Protein AF-A0A5K1FMT3-F1 (afdb_monomer)

Nearest PDB structures (foldseek):
  2vp7-assembly1_A  TM=5.706E-01  e=7.012E-01  Homo sapiens
  5yph-assembly2_B  TM=7.898E-01  e=4.189E+00  Homo sapiens
  5ype-assembly2_B  TM=7.653E-01  e=8.563E+00  Homo sapiens
  1wen-assembly1_A  TM=4.604E-01  e=5.191E+00  Mus musculus

Structure (mmCIF, N/CA/C/O backbone):
data_AF-A0A5K1FMT3-F1
#
_entry.id   AF-A0A5K1FMT3-F1
#
loop_
_atom_site.group_PDB
_atom_site.id
_atom_site.type_symbol
_atom_site.lab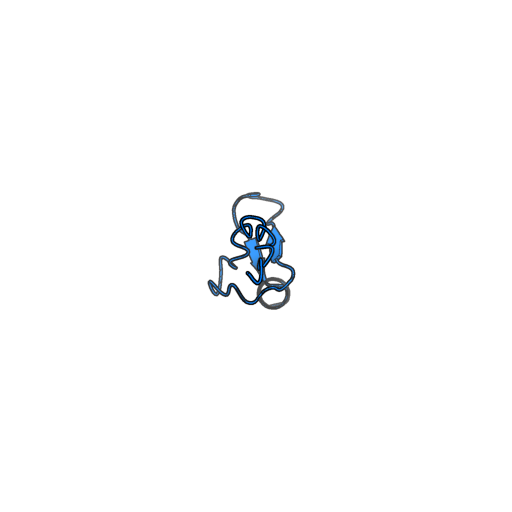el_atom_id
_atom_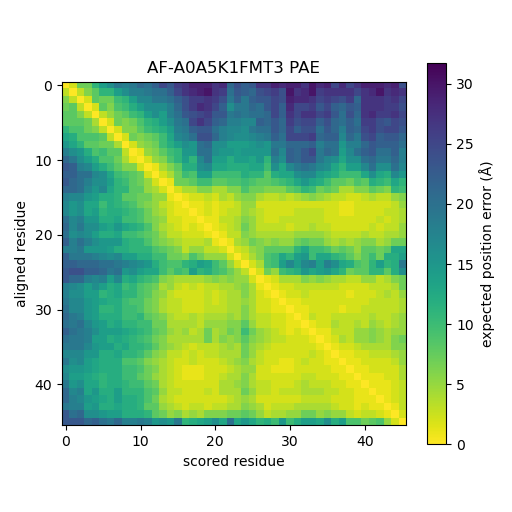site.label_alt_id
_atom_site.label_comp_id
_atom_site.label_asym_id
_atom_site.label_entity_id
_atom_site.label_seq_id
_atom_site.pdbx_PDB_ins_code
_atom_site.Cartn_x
_atom_site.Cartn_y
_atom_site.Cartn_z
_atom_site.occupancy
_atom_site.B_iso_or_equiv
_atom_site.auth_seq_id
_atom_site.auth_comp_id
_atom_site.auth_asym_id
_atom_site.auth_atom_id
_atom_site.pdbx_PDB_model_num
ATOM 1 N N . VAL A 1 1 ? 30.169 17.615 -28.814 1.00 50.25 1 VAL A N 1
ATOM 2 C CA . VAL A 1 1 ? 29.651 17.791 -27.435 1.00 50.25 1 VAL A CA 1
ATOM 3 C C . VAL A 1 1 ? 28.189 17.350 -27.380 1.00 50.25 1 VAL A C 1
ATOM 5 O O . VAL A 1 1 ? 27.298 18.121 -27.697 1.00 50.25 1 VAL A O 1
ATOM 8 N N . SER A 1 2 ? 27.918 16.077 -27.082 1.00 48.19 2 SER A N 1
ATOM 9 C CA . SER A 1 2 ? 26.551 15.526 -27.132 1.00 48.19 2 SER A CA 1
ATOM 10 C C . SER A 1 2 ? 25.900 15.609 -25.750 1.00 48.19 2 SER A C 1
ATOM 12 O O . SER A 1 2 ? 26.129 14.767 -24.885 1.00 48.19 2 SER A O 1
ATOM 14 N N . GLY A 1 3 ? 25.128 16.674 -25.523 1.00 58.50 3 GLY A N 1
ATOM 15 C CA . GLY A 1 3 ? 24.420 16.935 -24.271 1.00 58.50 3 GLY A CA 1
ATOM 16 C C . GLY A 1 3 ? 23.244 15.983 -24.061 1.00 58.50 3 GLY A C 1
ATOM 17 O O . GLY A 1 3 ? 22.132 16.240 -24.516 1.00 58.50 3 GLY A O 1
ATOM 18 N N . VAL A 1 4 ? 23.471 14.895 -23.328 1.00 68.56 4 VAL A N 1
ATOM 19 C CA . VAL A 1 4 ? 22.406 14.026 -22.810 1.00 68.56 4 VAL A CA 1
ATOM 20 C C . VAL A 1 4 ? 21.583 14.781 -21.758 1.00 68.56 4 VAL A C 1
ATOM 22 O O . VAL A 1 4 ? 21.975 14.908 -20.597 1.00 68.56 4 VAL A O 1
ATOM 25 N N . LYS A 1 5 ? 20.416 15.297 -22.164 1.00 62.00 5 LYS A N 1
ATOM 26 C CA . LYS A 1 5 ? 19.385 15.848 -21.269 1.00 62.00 5 LYS A CA 1
ATOM 27 C C . LYS A 1 5 ? 18.914 14.756 -20.298 1.00 62.00 5 LYS A C 1
ATOM 29 O O . LYS A 1 5 ? 18.054 13.944 -20.624 1.00 62.00 5 LYS A O 1
ATOM 34 N N . ARG A 1 6 ? 19.475 14.740 -19.086 1.00 65.31 6 ARG A N 1
ATOM 35 C CA . ARG A 1 6 ? 19.028 13.892 -17.972 1.00 65.31 6 ARG A CA 1
ATOM 36 C C . ARG A 1 6 ? 17.635 14.350 -17.527 1.00 65.31 6 ARG A C 1
ATOM 38 O O . ARG A 1 6 ? 17.512 15.292 -16.747 1.00 65.31 6 ARG A O 1
ATOM 45 N N . VAL A 1 7 ? 16.585 13.706 -18.040 1.00 68.69 7 VAL A N 1
ATOM 46 C CA . VAL A 1 7 ? 15.218 13.851 -17.516 1.00 68.69 7 VAL A CA 1
ATOM 47 C C . VAL A 1 7 ? 15.263 13.498 -16.034 1.00 68.69 7 VAL A C 1
ATOM 49 O O . VAL A 1 7 ? 15.610 12.374 -15.673 1.00 68.69 7 VAL A O 1
ATOM 52 N N . LYS A 1 8 ? 14.982 14.474 -15.165 1.00 59.44 8 LYS A N 1
ATOM 53 C CA . LYS A 1 8 ? 14.943 14.256 -13.719 1.00 59.44 8 LYS A CA 1
ATOM 54 C C . LYS A 1 8 ? 13.816 13.271 -13.423 1.00 59.44 8 LYS A C 1
ATOM 56 O O . LYS A 1 8 ? 12.647 13.651 -13.402 1.00 59.44 8 LYS A O 1
ATOM 61 N N . ALA A 1 9 ? 14.174 12.000 -13.245 1.00 63.59 9 ALA A N 1
ATOM 62 C CA . ALA A 1 9 ? 13.271 10.980 -12.747 1.00 63.59 9 ALA A CA 1
ATOM 63 C C . ALA A 1 9 ? 12.689 11.502 -11.429 1.00 63.59 9 ALA A C 1
ATOM 65 O O . ALA A 1 9 ? 13.427 11.731 -10.469 1.00 63.59 9 ALA A O 1
ATOM 66 N N . LYS A 1 10 ? 11.379 11.780 -11.416 1.00 63.72 10 LYS A N 1
ATOM 67 C CA . LYS A 1 10 ? 10.661 12.156 -10.195 1.00 63.72 10 LYS A CA 1
ATOM 68 C C . LYS A 1 10 ? 11.017 11.131 -9.112 1.00 63.72 10 LYS A C 1
ATOM 70 O O . LYS A 1 10 ? 11.047 9.945 -9.449 1.00 63.72 10 LYS A O 1
ATOM 75 N N . PRO A 1 11 ? 11.276 11.546 -7.856 1.00 55.22 11 PRO A N 1
ATOM 76 C CA . PRO A 1 11 ? 11.506 10.595 -6.782 1.00 55.22 11 PRO A CA 1
ATOM 77 C C . PRO A 1 11 ? 10.290 9.676 -6.745 1.00 55.22 11 PRO A C 1
ATOM 79 O O . PRO A 1 11 ? 9.175 10.114 -6.455 1.00 55.22 11 PRO A O 1
ATOM 82 N N . GLY A 1 12 ? 10.485 8.430 -7.173 1.00 59.94 12 GLY A N 1
ATOM 83 C CA . GLY A 1 12 ? 9.434 7.435 -7.179 1.00 59.94 12 GLY A CA 1
ATOM 84 C C . GLY A 1 12 ? 9.008 7.274 -5.737 1.00 59.94 12 GLY A C 1
ATOM 85 O O . GLY A 1 12 ? 9.791 6.807 -4.916 1.00 59.94 12 GLY A O 1
ATOM 86 N N . HIS A 1 13 ? 7.797 7.715 -5.405 1.00 60.38 13 HIS A N 1
ATOM 87 C CA . HIS A 1 13 ? 7.196 7.354 -4.134 1.00 60.38 13 HIS A CA 1
ATOM 88 C C . HIS A 1 13 ? 7.316 5.835 -4.011 1.00 60.38 13 HIS A C 1
ATOM 90 O O . HIS A 1 13 ? 6.794 5.130 -4.873 1.00 60.38 13 HIS A O 1
ATOM 96 N N . SER A 1 14 ? 8.020 5.341 -2.986 1.00 66.75 14 SER A N 1
ATOM 97 C CA . SER A 1 14 ? 8.193 3.904 -2.770 1.00 66.75 14 SER A CA 1
ATOM 98 C C . SER A 1 14 ? 6.812 3.261 -2.701 1.00 66.75 14 SER A C 1
ATOM 100 O O . SER A 1 14 ? 6.077 3.432 -1.725 1.00 66.75 14 SER A O 1
ATOM 102 N N . ASN A 1 15 ? 6.421 2.574 -3.770 1.00 75.06 15 ASN A N 1
ATOM 103 C CA . ASN A 1 15 ? 5.130 1.908 -3.909 1.00 75.06 15 ASN A CA 1
ATOM 104 C C . ASN A 1 15 ? 5.263 0.468 -3.429 1.00 75.06 15 ASN A C 1
ATOM 106 O O . ASN A 1 15 ? 4.775 -0.467 -4.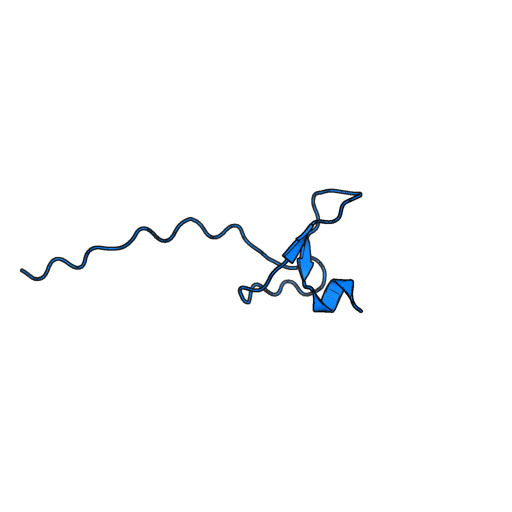050 1.00 75.06 15 ASN A O 1
ATOM 110 N N . MET A 1 16 ? 5.958 0.304 -2.307 1.00 85.94 16 MET A N 1
ATOM 111 C CA . MET A 1 16 ? 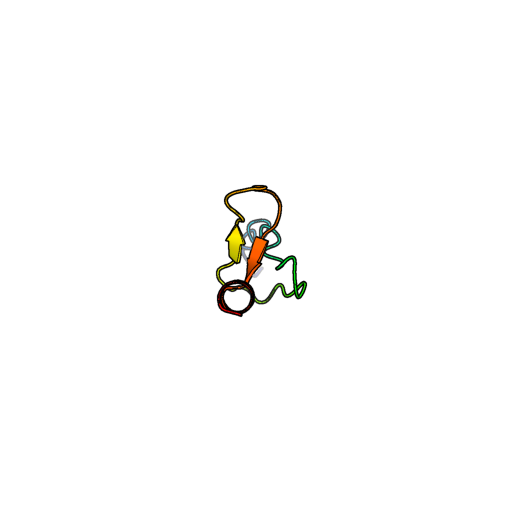6.188 -1.000 -1.729 1.00 85.94 16 MET A CA 1
ATOM 112 C C . MET A 1 16 ? 4.910 -1.493 -1.074 1.00 85.94 16 MET A C 1
ATOM 114 O O . MET A 1 16 ? 4.281 -0.799 -0.266 1.00 85.94 16 MET A O 1
ATOM 118 N N . CYS A 1 17 ? 4.534 -2.712 -1.424 1.00 87.94 17 CYS A N 1
ATOM 119 C CA . CYS A 1 17 ? 3.492 -3.420 -0.716 1.00 87.94 17 CYS A CA 1
ATOM 120 C C . CYS A 1 17 ? 3.954 -3.758 0.707 1.00 87.94 17 CYS A C 1
ATOM 122 O O . CYS A 1 17 ? 5.046 -4.266 0.912 1.00 87.94 17 CYS A O 1
ATOM 124 N N . HIS A 1 18 ? 3.104 -3.546 1.699 1.00 88.94 18 HIS A N 1
ATOM 125 C CA . HIS A 1 18 ? 3.382 -3.892 3.084 1.00 88.94 18 HIS A CA 1
ATOM 126 C C . HIS A 1 18 ? 3.417 -5.410 3.318 1.00 88.94 18 HIS A C 1
ATOM 128 O O . HIS A 1 18 ? 4.189 -5.851 4.156 1.00 88.94 18 HIS A O 1
ATOM 134 N N . GLN A 1 19 ? 2.624 -6.196 2.574 1.00 86.31 19 GLN A N 1
ATOM 135 C CA . GLN A 1 19 ? 2.600 -7.663 2.704 1.00 86.31 19 GLN A CA 1
ATOM 136 C C . GLN A 1 19 ? 3.828 -8.334 2.091 1.00 86.31 19 GLN A C 1
ATOM 138 O O . GLN A 1 19 ? 4.461 -9.157 2.733 1.00 86.31 19 GLN A O 1
ATOM 143 N N . CYS A 1 20 ? 4.151 -8.012 0.837 1.00 88.81 20 CYS A N 1
ATOM 144 C CA . CYS A 1 20 ? 5.165 -8.743 0.070 1.00 88.81 20 CYS A CA 1
ATOM 145 C C . CYS A 1 20 ? 6.418 -7.920 -0.242 1.00 88.81 20 CYS A C 1
ATOM 147 O O . CYS A 1 20 ? 7.291 -8.402 -0.954 1.00 88.81 20 CYS A O 1
ATOM 149 N N . GLN A 1 21 ? 6.472 -6.662 0.212 1.00 85.88 21 GLN A N 1
ATOM 150 C CA . GLN A 1 21 ? 7.566 -5.709 -0.026 1.00 85.88 21 GLN A CA 1
ATOM 151 C C . GLN A 1 21 ? 7.936 -5.475 -1.504 1.00 85.88 21 GLN A C 1
ATOM 153 O O . GLN A 1 21 ? 8.892 -4.756 -1.783 1.00 85.88 21 GLN A O 1
ATOM 158 N N . ARG A 1 22 ? 7.151 -5.990 -2.465 1.00 80.62 22 ARG A N 1
ATOM 159 C CA . ARG A 1 22 ? 7.395 -5.789 -3.899 1.00 80.62 22 ARG A CA 1
ATOM 160 C C . ARG A 1 22 ? 7.259 -4.324 -4.289 1.00 80.62 22 ARG A C 1
ATOM 162 O O . ARG A 1 22 ? 6.339 -3.639 -3.837 1.00 80.62 22 ARG A O 1
ATOM 169 N N . ASN A 1 23 ? 8.169 -3.896 -5.161 1.00 67.31 23 ASN A N 1
ATOM 170 C CA . ASN A 1 23 ? 8.275 -2.543 -5.707 1.00 67.31 23 ASN A CA 1
ATOM 171 C C . ASN A 1 23 ? 8.098 -2.512 -7.240 1.00 67.31 23 ASN A C 1
ATOM 173 O O . ASN A 1 23 ? 8.323 -1.476 -7.868 1.00 67.31 23 ASN A O 1
ATOM 177 N N . ASP A 1 24 ? 7.716 -3.634 -7.855 1.00 64.81 24 ASP A N 1
ATOM 178 C CA . ASP A 1 24 ? 7.440 -3.744 -9.287 1.00 64.81 24 ASP A CA 1
ATOM 179 C C . ASP A 1 24 ? 6.224 -2.901 -9.653 1.00 64.81 24 ASP A C 1
ATOM 181 O O . ASP A 1 24 ? 5.106 -3.382 -9.569 1.00 64.81 24 ASP A O 1
ATOM 185 N N . LYS A 1 25 ? 6.485 -1.616 -9.933 1.00 59.41 25 LYS A N 1
ATOM 186 C CA . LYS A 1 25 ? 5.756 -0.531 -10.632 1.00 59.41 25 LYS A CA 1
ATOM 187 C C . LYS A 1 25 ? 4.250 -0.680 -10.921 1.00 59.41 25 LYS A C 1
ATOM 189 O O . LYS A 1 25 ? 3.742 -0.082 -11.865 1.00 59.41 25 LYS A O 1
ATOM 194 N N . GLU A 1 26 ? 3.524 -1.396 -10.087 1.00 69.00 26 GLU A N 1
ATOM 195 C CA . GLU A 1 26 ? 2.096 -1.616 -10.176 1.00 69.00 26 GLU A CA 1
ATOM 196 C C . GLU A 1 26 ? 1.339 -0.679 -9.239 1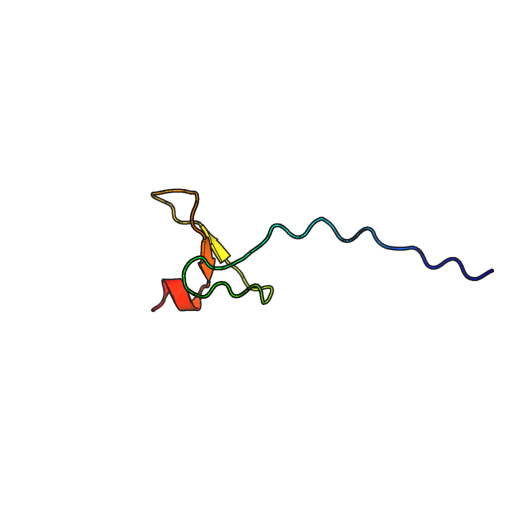.00 69.00 26 GLU A C 1
ATOM 198 O O . GLU A 1 26 ? 1.868 -0.033 -8.326 1.00 69.00 26 GLU A O 1
ATOM 203 N N . ARG A 1 27 ? 0.036 -0.620 -9.489 1.00 80.44 27 ARG A N 1
ATOM 204 C CA . ARG A 1 27 ? -0.927 0.122 -8.694 1.00 80.44 27 ARG A CA 1
ATOM 205 C C . ARG A 1 27 ? -0.964 -0.437 -7.271 1.00 80.44 27 ARG A C 1
ATOM 207 O O . ARG A 1 27 ? -1.501 -1.512 -7.026 1.00 80.44 27 ARG A O 1
AT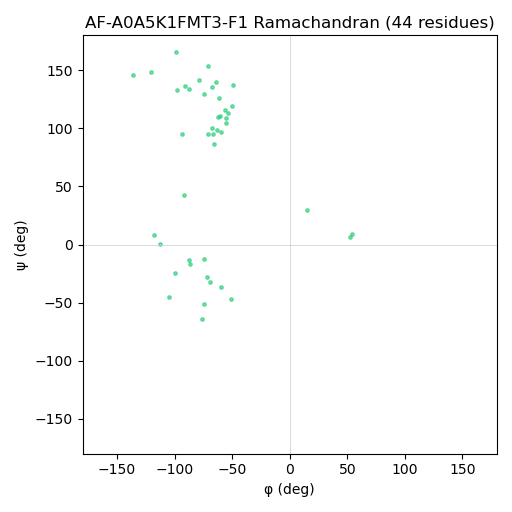OM 214 N N . VAL A 1 28 ? -0.454 0.327 -6.311 1.00 84.31 28 VAL A N 1
ATOM 215 C CA . VAL A 1 28 ? -0.667 0.041 -4.890 1.00 84.31 28 VAL A CA 1
ATOM 216 C C . VAL A 1 28 ? -1.903 0.758 -4.369 1.00 84.31 28 VAL A C 1
ATOM 218 O O . VAL A 1 28 ? -2.139 1.933 -4.647 1.00 84.31 28 VAL A O 1
ATOM 221 N N . VAL A 1 29 ? -2.697 0.047 -3.580 1.00 86.88 29 VAL A N 1
ATOM 222 C CA . VAL A 1 29 ? -3.866 0.574 -2.877 1.00 86.88 29 VAL A CA 1
ATOM 223 C C . VAL A 1 29 ? -3.488 0.897 -1.440 1.00 86.88 29 VAL A C 1
ATOM 225 O O . VAL A 1 29 ? -2.827 0.126 -0.743 1.00 86.88 29 VAL A O 1
ATOM 228 N N . ARG A 1 30 ? -3.891 2.082 -0.987 1.00 90.19 30 ARG A N 1
ATOM 229 C CA . ARG A 1 30 ? -3.634 2.557 0.372 1.00 90.19 30 ARG A CA 1
ATOM 230 C C . ARG A 1 30 ? -4.753 2.067 1.287 1.00 90.19 30 ARG A C 1
ATOM 232 O O . ARG A 1 30 ? -5.927 2.182 0.940 1.00 90.19 30 ARG A O 1
ATOM 239 N N . CYS A 1 31 ? -4.405 1.539 2.457 1.00 89.06 31 CYS A N 1
ATOM 240 C CA . CYS A 1 31 ? -5.404 1.118 3.436 1.00 89.06 31 CYS A CA 1
ATOM 241 C C . CYS A 1 31 ? -6.251 2.322 3.873 1.00 89.06 31 CYS A C 1
ATOM 243 O O . CYS A 1 31 ? -5.701 3.324 4.328 1.00 89.06 31 CYS A O 1
ATOM 245 N N . LYS A 1 32 ? -7.581 2.226 3.768 1.00 88.81 32 LYS A N 1
ATOM 246 C CA . LYS A 1 32 ? -8.492 3.322 4.147 1.00 88.81 32 LYS A CA 1
ATOM 247 C C . LYS A 1 32 ? -8.578 3.536 5.661 1.00 88.81 32 LYS A C 1
ATOM 249 O O . LYS A 1 32 ? -8.804 4.662 6.088 1.00 88.81 32 LYS A O 1
ATOM 254 N N . ASN A 1 33 ? -8.350 2.479 6.442 1.00 90.44 33 ASN A N 1
ATOM 255 C CA . ASN A 1 33 ? -8.419 2.513 7.899 1.00 90.44 33 ASN A CA 1
ATOM 256 C C . ASN A 1 33 ? -7.172 3.199 8.493 1.00 90.44 33 ASN A C 1
ATOM 258 O O . ASN A 1 33 ? -7.251 4.304 9.017 1.00 90.44 33 ASN A O 1
ATOM 262 N N . CYS A 1 34 ? -5.980 2.619 8.299 1.00 90.75 34 CYS A N 1
ATOM 263 C CA . CYS A 1 34 ? -4.753 3.173 8.885 1.00 90.75 34 CYS A CA 1
ATOM 264 C C . CYS A 1 34 ? -4.062 4.258 8.040 1.00 90.75 34 CYS A C 1
ATOM 266 O O . CYS A 1 34 ? -3.179 4.944 8.549 1.00 90.75 34 CYS A O 1
ATOM 268 N N . LYS A 1 35 ? -4.376 4.387 6.738 1.00 84.25 35 LYS A N 1
ATOM 269 C CA . LYS A 1 35 ? -3.777 5.344 5.773 1.00 84.25 35 LYS A CA 1
ATOM 270 C C . LYS A 1 35 ? -2.240 5.334 5.684 1.00 84.25 35 LYS A C 1
ATOM 272 O O . LYS A 1 35 ? -1.654 6.149 4.970 1.00 84.25 35 LYS A O 1
ATOM 277 N N . ARG A 1 36 ? -1.560 4.406 6.357 1.00 86.00 36 ARG A N 1
ATOM 278 C CA . ARG A 1 36 ? -0.096 4.268 6.379 1.00 86.00 36 ARG A CA 1
ATOM 279 C C . ARG A 1 36 ? 0.371 3.098 5.525 1.00 86.00 36 ARG A C 1
ATOM 281 O O . ARG A 1 36 ? 1.281 3.257 4.718 1.00 86.00 36 ARG A O 1
ATOM 288 N N . LYS A 1 37 ? -0.294 1.950 5.660 1.00 88.06 37 LYS A N 1
ATOM 289 C CA . LYS A 1 37 ? 0.047 0.723 4.935 1.00 88.06 37 LYS A CA 1
ATOM 290 C C . LYS A 1 37 ? -0.469 0.775 3.494 1.00 88.06 37 LYS A C 1
ATOM 292 O O . LYS A 1 37 ? -1.562 1.290 3.229 1.00 88.06 37 LYS A O 1
ATOM 297 N N . ARG A 1 38 ? 0.326 0.242 2.570 1.00 89.38 38 ARG A N 1
ATOM 298 C CA . ARG A 1 38 ? 0.009 0.110 1.141 1.00 89.38 38 ARG A CA 1
ATOM 299 C C . ARG A 1 38 ? 0.050 -1.357 0.773 1.00 89.38 38 ARG A C 1
ATOM 301 O O . ARG A 1 38 ? 0.833 -2.095 1.353 1.00 89.38 38 ARG A O 1
ATOM 308 N N . TYR A 1 39 ? -0.767 -1.772 -0.175 1.00 88.38 39 TYR A N 1
ATOM 309 C CA . TYR A 1 39 ? -0.870 -3.166 -0.578 1.00 88.38 39 TYR A CA 1
ATOM 310 C C . TYR A 1 39 ? -0.917 -3.251 -2.100 1.00 88.38 39 TYR A C 1
ATOM 312 O O . TYR A 1 39 ? -1.450 -2.358 -2.759 1.00 88.38 39 TYR A O 1
ATOM 320 N N . CYS A 1 40 ? -0.332 -4.305 -2.657 1.00 88.75 40 CYS A N 1
ATOM 321 C CA . CYS A 1 40 ? -0.425 -4.606 -4.079 1.00 88.75 40 CYS A CA 1
ATOM 322 C C . CYS A 1 40 ? -1.850 -5.075 -4.430 1.00 88.75 40 CYS A C 1
ATOM 324 O O . CYS A 1 40 ? -2.526 -5.616 -3.558 1.00 88.75 40 CYS A O 1
ATOM 326 N N . ILE A 1 41 ? -2.318 -4.903 -5.676 1.00 86.75 41 ILE A N 1
ATOM 327 C CA . ILE A 1 41 ? -3.622 -5.455 -6.103 1.00 86.75 41 ILE A CA 1
ATOM 328 C C . ILE A 1 41 ? -3.754 -6.954 -5.777 1.00 86.75 41 ILE A C 1
ATOM 330 O O . ILE A 1 41 ? -4.771 -7.309 -5.177 1.00 86.75 41 ILE A O 1
ATOM 334 N N . PRO A 1 42 ? -2.762 -7.825 -6.074 1.00 86.19 42 PRO A N 1
ATOM 335 C CA . PRO A 1 42 ? -2.862 -9.231 -5.687 1.00 86.19 42 PRO A CA 1
ATOM 336 C C . PRO A 1 42 ? -2.990 -9.417 -4.170 1.00 86.19 42 PRO A C 1
ATOM 338 O O . PRO A 1 42 ? -3.773 -10.237 -3.726 1.00 86.19 42 PRO A O 1
ATOM 341 N N . CYS A 1 43 ? -2.307 -8.594 -3.376 1.00 88.19 43 CYS A N 1
ATOM 342 C CA . CYS A 1 43 ? -2.306 -8.638 -1.913 1.00 88.19 43 CYS A CA 1
ATOM 343 C C . CYS A 1 43 ? -3.591 -8.095 -1.267 1.00 88.19 43 CYS A C 1
ATOM 345 O O . CYS A 1 43 ? -3.730 -8.173 -0.053 1.00 88.19 43 CYS A O 1
ATOM 347 N N . VAL A 1 44 ? -4.446 -7.415 -2.037 1.00 86.12 44 VAL A N 1
ATOM 348 C CA . VAL A 1 44 ? -5.775 -6.963 -1.590 1.00 86.12 44 VAL A CA 1
ATOM 349 C C . VAL A 1 44 ? -6.875 -7.896 -2.086 1.00 86.12 44 VAL A C 1
ATOM 351 O O . VAL A 1 44 ? -7.948 -7.930 -1.495 1.00 86.12 44 VAL A O 1
ATOM 354 N N . ARG A 1 45 ? -6.630 -8.627 -3.179 1.00 83.75 45 ARG A N 1
ATOM 355 C CA . ARG A 1 45 ? -7.544 -9.645 -3.714 1.00 83.75 45 ARG A CA 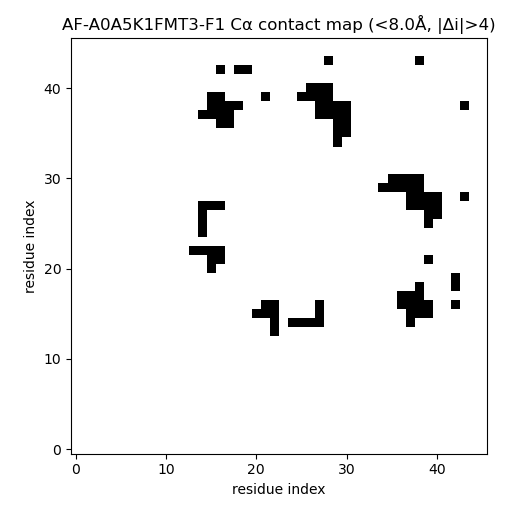1
ATOM 356 C C . ARG A 1 45 ? -7.342 -11.037 -3.101 1.00 83.75 45 ARG A C 1
ATOM 358 O O . ARG A 1 45 ? -8.192 -11.890 -3.322 1.00 83.75 45 ARG A O 1
ATOM 365 N N . ASN A 1 46 ? -6.242 -11.251 -2.386 1.00 59.28 46 ASN A N 1
ATOM 366 C CA . ASN A 1 46 ? -5.874 -12.473 -1.668 1.00 59.28 46 ASN A CA 1
ATOM 367 C C . ASN A 1 46 ? -5.798 -12.176 -0.173 1.00 59.28 46 ASN A C 1
ATOM 369 O O . ASN A 1 46 ? -5.983 -13.129 0.609 1.00 59.28 46 ASN A O 1
#

pLDDT: mean 76.23, std 13.08, range [48.19, 90.75]

Mean predicted aligned error: 9.86 Å

Foldseek 3Di:
DDDDPPPPDDPPPQQAAPPPRDRPPADWDADPVPSPGIHGPVRVVD

InterPro domains:
  IPR045109 Lysine-specific demethylase LSDs-like [PTHR12549] (6-45)

Solvent-accessible surface area (backbone atoms only — not comparable to full-atom values): 3150 Å² total; per-residue (Å²): 136,85,81,79,80,76,75,80,74,69,84,72,74,84,56,42,14,66,87,76,60,50,61,80,90,58,73,56,48,66,39,84,85,78,68,73,53,30,28,35,58,69,69,72,78,102

Radius of gyration: 15.42 Å; Cα contacts (8 Å, |Δi|>4): 51; chains: 1; bounding box: 38×30×36 Å

Organism: NCBI:txid210225

Sequence (46 aa):
VSGVKRVKAKPGHSNMCHQCQRNDKERVVRCKNCKRKRYCIPCVRN

Secondary structure (DSSP, 8-state):
-----------------TTT---SS--EEEPTTTSS-EEEHHHHH-

=== Feature glossary ===
The record interleaves many kinds of information about one protein. Here is each kind framed as the question it answers.

Q: Are the domains correctly placed relative to each other?
A: Predicted aligned error is AlphaFold's pairwise confidence. Unlike pLDDT (per-residue), PAE is per-residue-pair and captures whether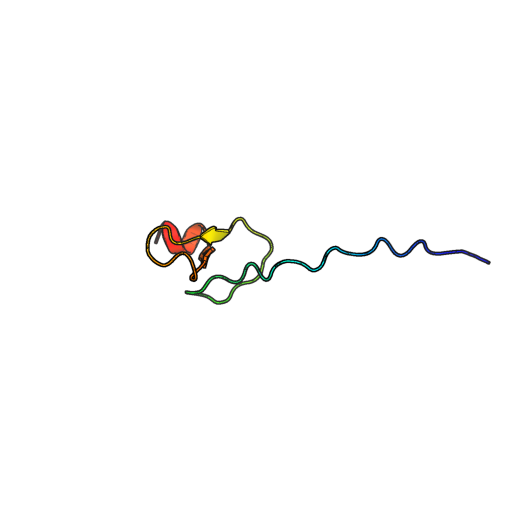 two parts of the structure are correctly placed relative to each other. Units are ångströms of expected positional error.

Q: Which residues are in helices, strands, or loops?
A: Eight-state secondary structure (DSSP): H is the canonical α-helix, G the tighter 3₁₀-helix, I the wider π-helix; E/B are β-structure, T and S are turns and bends, and '-' is everything else. DSSP derives these from the pattern of main-chain N–H···O=C hydrogen bonds, not from the sequence.

Q: What if only a Cα trace is available?
A: P-SEA three-state annotation labels each residue as helix, strand, or coil based purely on the geometry of the Cα trace. It serves as a fallback when the full backbone (and thus DSSP) is unavailable.

Q: What are the backbone torsion angles?
A: φ (phi) and ψ (psi) are the two rotatable backbone dihedrals per residue: φ is the C(i-1)–N–Cα–C torsion, ψ is the N–Cα–C–N(i+1) torsion, both in degrees on (−180°, 180°]. α-helical residues cluster near (−60°, −45°); β-strand residues near (−120°, +130°). A Ramachandran plot is simply a scatter of (φ, ψ) for every residue.

Q: What known structures does this most resemble?
A: Structural nearest neighbors (via Foldseek easy-search vs the PDB). Reported per hit: target PDB id, E-value, and alignment TM-score. A TM-score above ~0.5 is the conventional threshold for 'same fold'.

Q: What family and function is it annotated with?
A: Database cross-references. InterPro integrates a dozen domain/family signature databases into unified entries with residue-range hits. GO terms attach function/process/location labels with evidence codes. CATH codes position the fold in a four-level structural taxonomy. Organism is the NCBI-taxonomy species name.

Q: Which residues are buried vs exposed?
A: Solvent accessibility: the surface area of each residue that a 1.4 Å water probe can touch, in Å². When only backbone atoms are present the absolute values are lower than full-atom SASA (side chains contribute most of the area) and are flagged as backbone-only.

Q: What do the diagnostic plots show?
A: Three diagnostic plots accompany the record. The Cα contact map visualizes the tertiary structure as a 2D adjacency matrix (8 Å cutoff, sequence-local contacts suppressed). The Ramachandran plot shows the distribution of backbone (φ, ψ) torsions, with points in the α and β basins reflecting secondary structure content. The PAE plot shows AlphaFold's inter-residue confidence as a color matrix.

Q: What is the amino-acid chain?
A: The amino-acid sequence is the protein's primary structure: the linear order of residues from the N-terminus to the C-terminus, written in one-letter code. Everything else here — the 3D coordinates, the secondary structure, the domain annotations — is ultimately a consequence of this string.

Q: What do the rendered images show?
A: The six renders are orthographic views along the three Cartesian axes in both directions. Representation (cartoon, sticks, or surface) and color scheme (sequence-rainbow or by-chain) var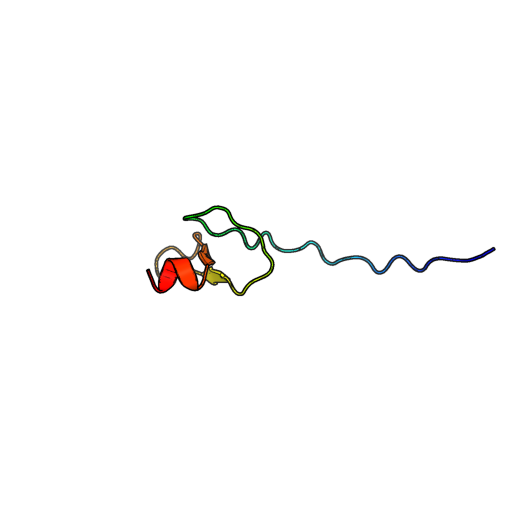y across proteins so the training set covers all the common visualization conventions.

Q: Where is each backbone atom in 3D?
A: The mmCIF table is the protein's shape written out atom by atom. For each backbone N, Cα, C, and carbonyl O, it records an (x, y, z) coordinate triple in Å plus the residue type, chain letter, and residue number.

Q: How mobile is each atom in the crystal?
A: For experimental (PDB) structures, the B-factor (temperature factor) quantifies the positional spread of each atom in the crystal — a combination of thermal vibration and static disorder — in units of Å². High B-factors mark flexible loops or poorly resolved regions; low B-factors mark the rigid, well-ordered core.

Q: How big and how compact is the whole molecule?
A: Three whole-structure scalars: the radius of gyration (RMS distance of Cα from centroid, in Å), the count of Cα–Cα contacts (pairs closer than 8 Å and separated by more than four residues in sequence — i.e. tertiary, not local, contacts), and the bounding-box dimensions. Together they distinguish compact globular folds from extended fibres or disordered chains.

Q: What does the local fold look like, residue by residue?
A: A 3Di character summarizes, for each residue, the relative orientation of the Cα frame of its nearest spatial neighbor. Because it encodes fold topology rather than chemistry, 3Di alignments detect remote structural similarity that sequence alignment misses.

Q: How confident is the AlphaFold model at each residue?
A: For AlphaFold models, the B-factor field carries pLDDT — the model's own estimate of local accuracy on a 0–100 scale. Regions with pLDDT<50 should be treated as essentially unmodeled; they often correspond to intrinsically disordered segments.